Protein AF-A0A7S0ALL1-F1 (afdb_monomer_lite)

Foldseek 3Di:
DDDDDDDDDDDPDPDDDDPDDDDDDDDDDDDDDDDDDDDDDDDDDDDDDDDDDDPDPPPPDPCRVLVDDDPPPLVVLVVLLVVLVVVLVCLVVVVVVLVVQVVVLVPDDPPDPCSVVSVVVSVVVVVVSVVSNVVSVVSSVVSVVVSVVRD

Secondary structure (DSSP, 8-state):
-------------------------------------------------------S-----HHHHTTSS-HHHHHHHHHHHHHHHHHHHTHHHHHHHHHHHHHHHHTS-TTSTTHHHHHHHHHHHHHHHHHHHHHHHHHHHHHHHHHHHT-

Organism: NCBI:txid265543

InterPro domains:
  IPR036640 ABC transporter type 1, transmembrane domain superfamily [G3DSA:1.20.1560.10] (56-151)

Sequence (151 aa):
MAPAAAADAFLDEEAADAAAAAPRYSTKDTRATSYDSTSSDSSDDDDSNSKAKGDAGELASLSETFGFGERRLKVPCLAAGWFLACISGCIYPAMAFVWARIFEVLGTDPAAPDFMEGVRMQAFIFLGLGGLSFVSMTIQNTLLEIAAAEM

Structure (mmCIF, N/CA/C/O backbone):
data_AF-A0A7S0ALL1-F1
#
_entry.id   AF-A0A7S0ALL1-F1
#
loop_
_atom_site.group_PDB
_atom_site.id
_atom_site.type_symbol
_atom_site.label_atom_id
_atom_site.label_alt_id
_atom_site.label_comp_id
_atom_site.label_asym_id
_atom_site.label_entity_id
_atom_site.label_seq_id
_atom_site.pdbx_PDB_ins_code
_atom_site.Cartn_x
_atom_site.Cartn_y
_atom_site.Cartn_z
_atom_site.occupancy
_atom_site.B_iso_or_equiv
_atom_site.auth_seq_id
_atom_site.auth_comp_id
_atom_site.auth_asym_id
_atom_site.auth_atom_id
_at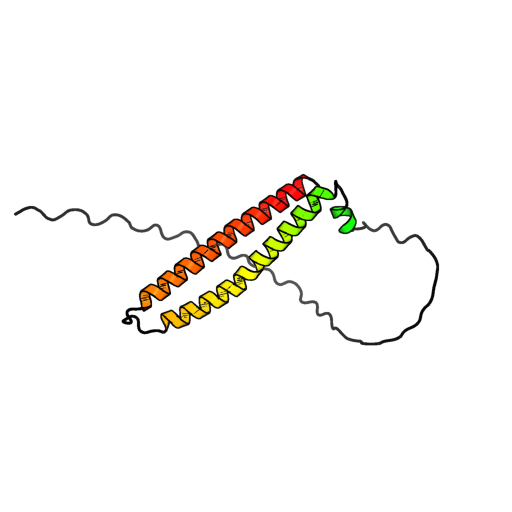om_site.pdbx_PDB_model_num
ATOM 1 N N . MET A 1 1 ? 46.668 33.811 -13.022 1.00 50.50 1 MET A N 1
ATOM 2 C CA . MET A 1 1 ? 46.932 32.374 -12.804 1.00 50.50 1 MET A CA 1
ATOM 3 C C . MET A 1 1 ? 46.670 32.100 -11.336 1.00 50.50 1 MET A C 1
ATOM 5 O O . MET A 1 1 ? 47.495 32.445 -10.503 1.00 50.50 1 MET A O 1
ATOM 9 N N . ALA A 1 2 ? 45.447 31.672 -11.035 1.00 46.19 2 ALA A N 1
ATOM 10 C CA . ALA A 1 2 ? 44.928 31.480 -9.684 1.00 46.19 2 ALA A CA 1
ATOM 11 C C . ALA A 1 2 ? 44.975 29.981 -9.312 1.00 46.19 2 ALA A C 1
ATOM 13 O O . ALA A 1 2 ? 44.942 29.150 -10.222 1.00 46.19 2 ALA A O 1
ATOM 14 N N . PRO A 1 3 ? 45.099 29.644 -8.017 1.00 56.88 3 PRO A N 1
ATOM 15 C CA . PRO A 1 3 ? 45.461 28.308 -7.548 1.00 56.88 3 PRO A CA 1
ATOM 16 C C . PRO A 1 3 ? 44.273 27.336 -7.516 1.00 56.88 3 PRO A C 1
ATOM 18 O O . PRO A 1 3 ? 43.187 27.682 -7.059 1.00 56.88 3 PRO A O 1
ATOM 21 N N . ALA A 1 4 ? 44.522 26.098 -7.945 1.00 51.09 4 ALA A N 1
ATOM 22 C CA . ALA A 1 4 ? 43.649 24.945 -7.761 1.00 51.09 4 ALA A CA 1
ATOM 23 C C . ALA A 1 4 ? 44.374 23.938 -6.861 1.00 51.09 4 ALA A C 1
ATOM 25 O O . ALA A 1 4 ? 45.381 23.380 -7.284 1.00 51.09 4 ALA A O 1
ATOM 26 N N . ALA A 1 5 ? 43.894 23.762 -5.628 1.00 52.91 5 ALA A N 1
ATOM 27 C CA . ALA A 1 5 ? 44.105 22.573 -4.793 1.00 52.91 5 ALA A CA 1
ATOM 28 C C . ALA A 1 5 ? 43.416 22.793 -3.438 1.00 52.91 5 ALA A C 1
ATOM 30 O O . ALA A 1 5 ? 44.025 23.284 -2.490 1.00 52.91 5 ALA A O 1
ATOM 31 N N . ALA A 1 6 ? 42.132 22.461 -3.355 1.00 53.25 6 ALA A N 1
ATOM 32 C CA . ALA A 1 6 ? 41.444 22.284 -2.086 1.00 53.25 6 ALA A CA 1
ATOM 33 C C . ALA A 1 6 ? 40.308 21.272 -2.262 1.00 53.25 6 ALA A C 1
ATOM 35 O O . ALA A 1 6 ? 39.575 21.348 -3.244 1.00 53.25 6 ALA A O 1
ATOM 36 N N . ALA A 1 7 ? 40.172 20.416 -1.249 1.00 49.34 7 ALA A N 1
ATOM 37 C CA . ALA A 1 7 ? 39.078 19.485 -0.982 1.00 49.34 7 ALA A CA 1
ATOM 38 C C . ALA A 1 7 ? 39.080 18.168 -1.774 1.00 49.34 7 ALA A C 1
ATOM 40 O O . ALA A 1 7 ? 38.240 17.944 -2.636 1.00 49.34 7 ALA A O 1
ATOM 41 N N . ASP A 1 8 ? 39.970 17.264 -1.367 1.00 51.69 8 ASP A N 1
ATOM 42 C CA . ASP A 1 8 ? 39.709 15.825 -1.399 1.00 51.69 8 ASP A CA 1
ATOM 43 C C . ASP A 1 8 ? 39.830 15.282 0.032 1.00 51.69 8 ASP A C 1
ATOM 45 O O . ASP A 1 8 ? 40.664 15.757 0.805 1.00 51.69 8 ASP A O 1
ATOM 49 N N . ALA A 1 9 ? 39.007 14.278 0.336 1.00 54.94 9 ALA A N 1
ATOM 50 C CA . ALA A 1 9 ? 38.926 13.503 1.579 1.00 54.94 9 ALA A CA 1
ATOM 51 C C . ALA A 1 9 ? 38.099 14.105 2.734 1.00 54.94 9 ALA A C 1
ATOM 53 O O . ALA A 1 9 ? 38.613 14.516 3.774 1.00 54.94 9 ALA A O 1
ATOM 54 N N . PHE A 1 10 ? 36.776 14.035 2.592 1.00 49.19 10 PHE A N 1
ATOM 55 C CA . PHE A 1 10 ? 35.888 13.810 3.731 1.00 49.19 10 PHE A CA 1
ATOM 56 C C . PHE A 1 10 ? 34.754 12.877 3.282 1.00 49.19 10 PHE A C 1
ATOM 58 O O . PHE A 1 10 ? 34.174 13.126 2.227 1.00 49.19 10 PHE A O 1
ATOM 65 N N . LEU A 1 11 ? 34.451 11.867 4.114 1.00 46.06 11 LEU A N 1
ATOM 66 C CA . LEU A 1 11 ? 33.408 10.823 4.015 1.00 46.06 11 LEU A CA 1
ATOM 67 C C . LEU A 1 11 ? 33.852 9.430 3.498 1.00 46.06 11 LEU A C 1
ATOM 69 O O . LEU A 1 11 ? 33.442 9.007 2.427 1.00 46.06 11 LEU A O 1
ATOM 73 N N . ASP A 1 12 ? 34.613 8.696 4.321 1.00 48.84 12 ASP A N 1
ATOM 74 C CA . ASP A 1 12 ? 34.388 7.248 4.539 1.00 48.84 12 ASP A CA 1
ATOM 75 C C . ASP A 1 12 ? 33.341 7.175 5.669 1.00 48.84 12 ASP A C 1
ATOM 77 O O . ASP A 1 12 ? 33.612 7.605 6.790 1.00 48.84 12 ASP A O 1
ATOM 81 N N . GLU A 1 13 ? 32.049 7.022 5.387 1.00 54.38 13 GLU A N 1
ATOM 82 C CA . GLU A 1 13 ? 31.316 5.777 5.099 1.00 54.38 13 GLU A CA 1
ATOM 83 C C . GLU A 1 13 ? 31.363 4.761 6.257 1.00 54.38 13 GLU A C 1
ATOM 85 O O . GLU A 1 13 ? 32.065 3.753 6.268 1.00 54.38 13 GLU A O 1
ATOM 90 N N . GLU A 1 14 ? 30.559 5.096 7.268 1.00 52.75 14 GLU A N 1
ATOM 91 C CA . GLU A 1 14 ? 30.098 4.275 8.384 1.00 52.75 14 GLU A CA 1
ATOM 92 C C . GLU A 1 14 ? 29.265 3.091 7.859 1.00 52.75 14 GLU A C 1
ATOM 94 O O . GLU A 1 14 ? 28.039 3.136 7.787 1.00 52.75 14 GLU A O 1
ATOM 99 N N . ALA A 1 15 ? 29.950 2.023 7.455 1.00 50.81 15 ALA A N 1
ATOM 100 C CA . ALA A 1 15 ? 29.345 0.762 7.049 1.00 50.81 15 ALA A CA 1
ATOM 101 C C . ALA A 1 15 ? 29.881 -0.383 7.917 1.00 50.81 15 ALA A C 1
ATOM 103 O O . ALA A 1 15 ? 30.874 -1.006 7.556 1.00 50.81 15 ALA A O 1
ATOM 104 N N . ALA A 1 16 ? 29.227 -0.661 9.053 1.00 50.22 16 ALA A N 1
ATOM 105 C CA . ALA A 1 16 ? 29.158 -2.001 9.657 1.00 50.22 16 ALA A CA 1
ATOM 106 C C . ALA A 1 16 ? 28.370 -2.004 10.982 1.00 50.22 16 ALA A C 1
ATOM 108 O O . ALA A 1 16 ? 28.973 -2.179 12.034 1.00 50.22 16 ALA A O 1
ATOM 109 N N . ASP A 1 17 ? 27.037 -1.879 10.953 1.00 48.16 17 ASP A N 1
ATOM 110 C CA . ASP A 1 17 ? 26.210 -2.497 12.008 1.00 48.16 17 ASP A CA 1
ATOM 111 C C . ASP A 1 17 ? 24.741 -2.675 11.582 1.00 48.16 17 ASP A C 1
ATOM 113 O O . ASP A 1 17 ? 23.873 -1.872 11.905 1.00 48.16 17 ASP A O 1
ATOM 117 N N . ALA A 1 18 ? 24.436 -3.715 10.796 1.00 45.03 18 ALA A N 1
ATOM 118 C CA . ALA A 1 18 ? 23.041 -4.110 10.534 1.00 45.03 18 ALA A CA 1
ATOM 119 C C . ALA A 1 18 ? 22.882 -5.575 10.086 1.00 45.03 18 ALA A C 1
ATOM 121 O O . ALA A 1 18 ? 22.002 -5.897 9.289 1.00 45.03 18 ALA A O 1
ATOM 122 N N . ALA A 1 19 ? 23.730 -6.491 10.564 1.00 48.88 19 ALA A N 1
ATOM 123 C CA . ALA A 1 19 ? 23.695 -7.890 10.129 1.00 48.88 19 ALA A CA 1
ATOM 124 C C . ALA A 1 19 ? 23.764 -8.888 11.294 1.00 48.88 19 ALA A C 1
ATOM 126 O O . ALA A 1 19 ? 24.652 -9.732 11.323 1.00 48.88 19 ALA A O 1
ATOM 127 N N . ALA A 1 20 ? 22.824 -8.835 12.245 1.00 50.09 20 ALA A N 1
ATOM 128 C CA . ALA A 1 20 ? 22.614 -9.944 13.187 1.00 50.09 20 ALA A CA 1
ATOM 129 C C . ALA A 1 20 ? 21.264 -9.881 13.929 1.00 50.09 20 ALA A C 1
ATOM 131 O O . ALA A 1 20 ? 21.224 -9.758 15.148 1.00 50.09 20 ALA A O 1
ATOM 132 N N . ALA A 1 21 ? 20.137 -10.015 13.226 1.00 47.06 21 ALA A N 1
ATOM 133 C CA . ALA A 1 21 ? 18.861 -10.315 13.888 1.00 47.06 21 ALA A CA 1
ATOM 134 C C . ALA A 1 21 ? 17.929 -11.132 12.982 1.00 47.06 21 ALA A C 1
ATOM 136 O O . ALA A 1 21 ? 16.857 -10.687 12.588 1.00 47.06 21 ALA A O 1
ATOM 137 N N . ALA A 1 22 ? 18.347 -12.351 12.632 1.00 49.03 22 ALA A N 1
ATOM 138 C CA . ALA A 1 22 ? 17.442 -13.341 12.057 1.00 49.03 22 ALA A CA 1
ATOM 139 C C . ALA A 1 22 ? 16.701 -14.075 13.194 1.00 49.03 22 ALA A C 1
ATOM 141 O O . ALA A 1 22 ? 17.360 -14.736 14.005 1.00 49.03 22 ALA A O 1
ATOM 142 N N . PRO A 1 23 ? 15.359 -14.024 13.280 1.00 48.59 23 PRO A N 1
ATOM 143 C CA . PRO A 1 23 ? 14.623 -14.886 14.192 1.00 48.59 23 PRO A CA 1
ATOM 144 C C . PRO A 1 23 ? 14.653 -16.331 13.673 1.00 48.59 23 PRO A C 1
ATOM 146 O O . PRO A 1 23 ? 14.127 -16.651 12.607 1.00 48.59 23 PRO A O 1
ATOM 149 N N . ARG A 1 24 ? 15.276 -17.226 14.447 1.00 47.50 24 ARG A N 1
ATOM 150 C CA . ARG A 1 24 ? 15.172 -18.679 14.261 1.00 47.50 24 ARG A CA 1
ATOM 151 C C . ARG A 1 24 ? 13.771 -19.126 14.680 1.00 47.50 24 ARG A C 1
ATOM 153 O O . ARG A 1 24 ? 13.523 -19.332 15.866 1.00 47.50 24 ARG A O 1
ATOM 160 N N . TYR A 1 25 ? 12.865 -19.293 13.720 1.00 44.03 25 TYR A N 1
ATOM 161 C CA . TYR A 1 25 ? 11.600 -19.976 13.976 1.00 44.03 25 TYR A CA 1
ATOM 162 C C . TYR A 1 25 ? 11.831 -21.485 14.085 1.00 44.03 25 TYR A C 1
ATOM 164 O O . TYR A 1 25 ? 12.330 -22.142 13.175 1.00 44.03 25 TYR A O 1
ATOM 172 N N . SER A 1 26 ? 11.489 -22.000 15.261 1.00 45.81 26 SER A N 1
ATOM 173 C CA . SER A 1 26 ? 11.473 -23.410 15.623 1.00 45.81 26 SER A CA 1
ATOM 174 C C . SER A 1 26 ? 10.299 -24.105 14.931 1.00 45.81 26 SER A C 1
ATOM 176 O O . SER A 1 26 ? 9.140 -23.802 15.212 1.00 45.81 26 SER A O 1
ATOM 178 N N . THR A 1 27 ? 10.589 -25.031 14.020 1.00 48.50 27 THR A N 1
ATOM 179 C CA . THR A 1 27 ? 9.617 -25.975 13.458 1.00 48.50 27 THR A CA 1
ATOM 180 C C . THR A 1 27 ? 9.227 -26.993 14.523 1.00 48.50 27 THR A C 1
ATOM 182 O O . THR A 1 27 ? 9.981 -27.931 14.790 1.00 48.50 27 THR A O 1
ATOM 185 N N . LYS A 1 28 ? 8.045 -26.817 15.117 1.00 46.19 28 LYS A N 1
ATOM 186 C CA . LYS A 1 28 ? 7.347 -27.869 15.854 1.00 46.19 28 LYS A CA 1
ATOM 187 C C . LYS A 1 28 ? 6.064 -28.255 15.122 1.00 46.19 28 LYS A C 1
ATOM 189 O O . LYS A 1 28 ? 5.179 -27.432 14.924 1.00 46.19 28 LYS A O 1
ATOM 194 N N . ASP A 1 29 ? 6.039 -29.533 14.763 1.00 44.47 29 ASP A N 1
ATOM 195 C CA . ASP A 1 29 ? 4.885 -30.425 14.702 1.00 44.47 29 ASP A CA 1
ATOM 196 C C . ASP A 1 29 ? 3.811 -30.167 13.635 1.00 44.47 29 ASP A C 1
ATOM 198 O O . ASP A 1 29 ? 2.723 -29.646 13.866 1.00 44.47 29 ASP A O 1
ATOM 202 N N . THR A 1 30 ? 4.105 -30.714 12.456 1.00 45.94 30 THR A N 1
ATOM 203 C CA . THR A 1 30 ? 3.138 -31.152 11.450 1.00 45.94 30 THR A CA 1
ATOM 204 C C . THR A 1 30 ? 2.223 -32.231 12.041 1.00 45.94 30 THR A C 1
ATOM 206 O O . THR A 1 30 ? 2.573 -33.412 12.056 1.00 45.94 30 THR A O 1
ATOM 209 N N . ARG A 1 31 ? 1.023 -31.860 12.501 1.00 42.34 31 ARG A N 1
ATOM 210 C CA . ARG A 1 31 ? -0.068 -32.821 12.722 1.00 42.34 31 ARG A CA 1
ATOM 211 C C . ARG A 1 31 ? -0.993 -32.807 11.511 1.00 42.34 31 ARG A C 1
ATOM 213 O O . ARG A 1 31 ? -1.824 -31.920 11.358 1.00 42.34 31 ARG A O 1
ATOM 220 N N . ALA A 1 32 ? -0.825 -33.813 10.659 1.00 49.72 32 ALA A N 1
ATOM 221 C CA . ALA A 1 32 ? -1.770 -34.153 9.610 1.00 49.72 32 ALA A CA 1
ATOM 222 C C . ALA A 1 32 ? -3.146 -34.456 10.226 1.00 49.72 32 ALA A C 1
ATOM 224 O O . ALA A 1 32 ? -3.278 -35.364 11.048 1.00 49.72 32 ALA A O 1
ATOM 225 N N . THR A 1 33 ? -4.171 -33.717 9.815 1.00 46.66 33 THR A N 1
ATOM 226 C CA . THR A 1 33 ? -5.561 -34.159 9.929 1.00 46.66 33 THR A CA 1
ATOM 227 C C . THR A 1 33 ? -6.060 -34.446 8.525 1.00 46.66 33 THR A C 1
ATOM 229 O O . THR A 1 33 ? -6.266 -33.540 7.721 1.00 46.66 33 THR A O 1
ATOM 232 N N . SER A 1 34 ? -6.169 -35.738 8.235 1.00 47.59 34 SER A N 1
ATOM 233 C CA . SER A 1 34 ? -6.845 -36.298 7.075 1.00 47.59 34 SER A CA 1
ATOM 234 C C . SER A 1 34 ? -8.303 -35.850 7.058 1.00 47.59 34 SER A C 1
ATOM 236 O O . SER A 1 34 ? -9.037 -36.102 8.013 1.00 47.59 34 SER A O 1
ATOM 238 N N . TYR A 1 35 ? -8.716 -35.214 5.969 1.00 45.69 35 TYR A N 1
ATOM 239 C CA . TYR A 1 35 ? -10.120 -35.036 5.635 1.00 45.69 35 TYR A CA 1
ATOM 240 C C . TYR A 1 35 ? -10.567 -36.298 4.904 1.00 45.69 35 TYR A C 1
ATOM 242 O O . TYR A 1 35 ? -10.111 -36.554 3.792 1.00 45.69 35 TYR A O 1
ATOM 250 N N . ASP A 1 36 ? -11.416 -37.092 5.543 1.00 42.81 36 ASP A N 1
ATOM 251 C CA . ASP A 1 36 ? -12.175 -38.138 4.873 1.00 42.81 36 ASP A CA 1
ATOM 252 C C . ASP A 1 36 ? -13.573 -38.235 5.489 1.00 42.81 36 ASP A C 1
ATOM 254 O O . ASP A 1 36 ? -13.759 -37.996 6.683 1.00 42.81 36 ASP A O 1
ATOM 258 N N . SER A 1 37 ? -14.510 -38.652 4.643 1.00 42.44 37 SER A N 1
ATOM 259 C CA . SER A 1 37 ? -15.909 -39.007 4.894 1.00 42.44 37 SER A CA 1
ATOM 260 C C . SER A 1 37 ? -16.949 -37.892 4.760 1.00 42.44 37 SER A C 1
ATOM 262 O O . SER A 1 37 ? -17.448 -37.295 5.710 1.00 42.44 37 SER A O 1
ATOM 264 N N . THR A 1 38 ? -17.367 -37.728 3.506 1.00 47.09 38 THR A N 1
ATOM 265 C CA . THR A 1 38 ? -18.771 -37.592 3.111 1.00 47.09 38 THR A CA 1
ATOM 266 C C . THR A 1 38 ? -19.651 -38.689 3.730 1.00 47.09 38 THR A C 1
ATOM 268 O O . THR A 1 38 ? -19.441 -39.865 3.439 1.00 47.09 38 THR A O 1
ATOM 271 N N . SER A 1 39 ? -20.711 -38.318 4.448 1.00 42.06 39 SER A N 1
ATOM 272 C CA . SER A 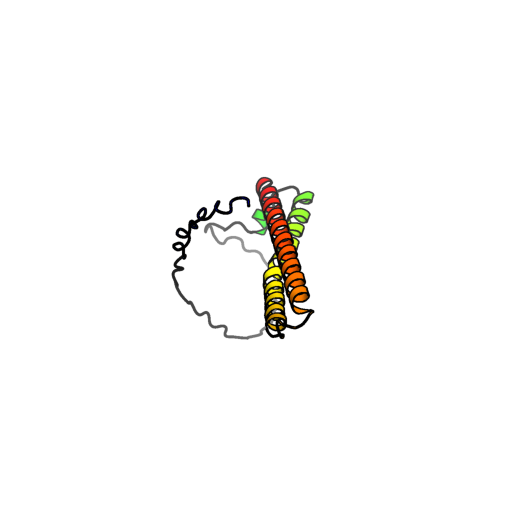1 39 ? -21.980 -39.053 4.399 1.00 42.06 39 SER A CA 1
ATOM 273 C C . SER A 1 39 ? -23.131 -38.127 4.783 1.00 42.06 39 SER A C 1
ATOM 275 O O . SER A 1 39 ? -23.247 -37.688 5.925 1.00 42.06 39 SER A O 1
ATOM 277 N N . SER A 1 40 ? -23.966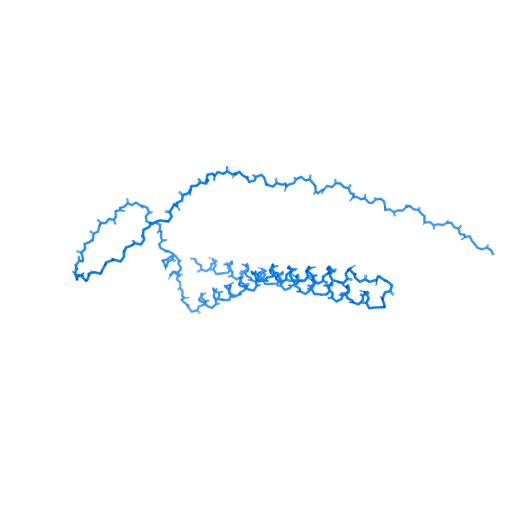 -37.832 3.794 1.00 44.44 40 SER A N 1
ATOM 278 C CA . SER A 1 40 ? -25.344 -37.393 3.964 1.00 44.44 40 SER A CA 1
ATOM 279 C C . SER A 1 40 ? -26.130 -38.431 4.764 1.00 44.44 40 SER A C 1
ATOM 281 O O . SER A 1 40 ? -26.185 -39.580 4.329 1.00 44.44 40 SER A O 1
ATOM 283 N N . ASP A 1 41 ? -26.794 -38.026 5.842 1.00 41.22 41 ASP A N 1
ATOM 284 C CA . ASP A 1 41 ? -28.134 -38.538 6.111 1.00 41.22 41 ASP A CA 1
ATOM 285 C C . ASP A 1 41 ? -28.941 -37.536 6.938 1.00 41.22 41 ASP A C 1
ATOM 287 O O . ASP A 1 41 ? -28.449 -36.898 7.869 1.00 41.22 41 ASP A O 1
ATOM 291 N N . SER A 1 42 ? -30.174 -37.362 6.501 1.00 47.22 42 SER A N 1
ATOM 292 C CA . SER A 1 42 ? -31.197 -36.465 7.012 1.00 47.22 42 SER A CA 1
ATOM 293 C C . SER A 1 42 ? -32.068 -37.205 8.014 1.00 47.22 42 SER A C 1
ATOM 295 O O . SER A 1 42 ? -32.548 -38.284 7.683 1.00 47.22 42 SER A O 1
ATOM 297 N N . SER A 1 43 ? -32.364 -36.606 9.166 1.00 39.19 43 SER A N 1
ATOM 298 C CA . SER A 1 43 ? -33.622 -36.818 9.898 1.00 39.19 43 SER A CA 1
ATOM 299 C C . SER A 1 43 ? -33.817 -35.698 10.916 1.00 39.19 43 SER A C 1
ATOM 301 O O . SER A 1 43 ? -32.924 -35.419 11.716 1.00 39.19 43 SER A O 1
ATOM 303 N N . ASP A 1 44 ? -34.981 -35.057 10.822 1.00 49.78 44 ASP A N 1
ATOM 304 C CA . ASP A 1 44 ? -35.602 -34.235 11.856 1.00 49.78 44 ASP A CA 1
ATOM 305 C C . ASP A 1 44 ? -35.686 -35.004 13.182 1.00 49.78 44 ASP A C 1
ATOM 307 O O . ASP A 1 44 ? -35.992 -36.193 13.168 1.00 49.78 44 ASP A O 1
ATOM 311 N N . ASP A 1 45 ? -35.476 -34.325 14.311 1.00 42.22 45 ASP A N 1
ATOM 312 C CA . ASP A 1 45 ? -36.353 -34.495 15.471 1.00 42.22 45 ASP A CA 1
ATOM 313 C C . ASP A 1 45 ? -36.180 -33.361 16.488 1.00 42.22 45 ASP A C 1
ATOM 315 O O . ASP A 1 45 ? -35.099 -32.808 16.709 1.00 42.22 45 ASP A O 1
ATOM 319 N N . ASP A 1 46 ? -37.332 -33.013 17.038 1.00 44.81 46 ASP A N 1
ATOM 320 C CA . ASP A 1 46 ? -37.659 -31.877 17.879 1.00 44.81 46 ASP A CA 1
ATOM 321 C C . ASP A 1 46 ? -37.240 -32.093 19.350 1.00 44.81 46 ASP A C 1
ATOM 323 O O . ASP A 1 46 ? -37.136 -33.213 19.849 1.00 44.81 46 ASP A O 1
ATOM 327 N N . ASP A 1 47 ? -37.153 -30.968 20.054 1.00 44.97 47 ASP A N 1
ATOM 328 C CA . ASP A 1 47 ? -37.447 -30.807 21.479 1.00 44.97 47 ASP A CA 1
ATOM 329 C C . ASP A 1 47 ? -36.415 -31.078 22.613 1.00 44.97 47 ASP A C 1
ATOM 331 O O . ASP A 1 47 ? -35.803 -32.130 22.793 1.00 44.97 47 ASP A O 1
ATOM 335 N N . SER A 1 48 ? -36.429 -30.101 23.529 1.00 46.91 48 SER A N 1
ATOM 336 C CA . SER A 1 48 ? -36.107 -30.147 24.966 1.00 46.91 48 SER A CA 1
ATOM 337 C C . SER A 1 48 ? -34.646 -30.146 25.484 1.00 46.91 48 SER A C 1
ATOM 339 O O . SER A 1 48 ? -33.965 -31.146 25.665 1.00 46.91 48 SER A O 1
ATOM 341 N N . ASN A 1 49 ? -34.232 -28.942 25.897 1.00 52.25 49 ASN A N 1
ATOM 342 C CA . ASN A 1 49 ? -33.727 -28.597 27.236 1.00 52.25 49 ASN A CA 1
ATOM 343 C C . ASN A 1 49 ? -33.014 -29.693 28.068 1.00 52.25 49 ASN A C 1
ATOM 345 O O . ASN A 1 49 ? -33.650 -30.439 28.811 1.00 52.25 49 ASN A O 1
ATOM 349 N N . SER A 1 50 ? -31.681 -29.619 28.145 1.00 47.81 50 SER A N 1
ATOM 350 C CA . SER A 1 50 ? -30.945 -30.071 29.332 1.00 47.81 50 SER A CA 1
ATOM 351 C C . SER A 1 50 ? -29.712 -29.206 29.602 1.00 47.81 50 SER A C 1
ATOM 353 O O . SER A 1 50 ? -28.724 -29.234 28.869 1.00 47.81 50 SER A O 1
ATOM 355 N N . LYS A 1 51 ? -29.802 -28.450 30.701 1.00 52.69 51 LYS A N 1
ATOM 356 C CA . LYS A 1 51 ? -28.708 -27.817 31.447 1.00 52.69 51 LYS A CA 1
ATOM 357 C C . LYS A 1 51 ? -27.541 -28.778 31.728 1.00 52.69 51 LYS A C 1
ATOM 359 O O . LYS A 1 51 ? -27.757 -29.950 32.014 1.00 52.69 51 LYS A O 1
ATOM 364 N N . ALA A 1 52 ? -26.364 -28.162 31.862 1.00 54.78 52 ALA A N 1
ATOM 365 C CA . ALA A 1 52 ? -25.184 -28.605 32.617 1.00 54.78 52 ALA A CA 1
ATOM 366 C C . ALA A 1 52 ? -24.210 -29.594 31.937 1.00 54.78 52 ALA A C 1
ATOM 368 O O . ALA A 1 52 ? -24.158 -30.783 32.234 1.00 54.78 52 ALA A O 1
ATOM 369 N N . LYS A 1 53 ? -23.308 -29.020 31.138 1.00 47.22 53 LYS A N 1
ATOM 370 C CA . LYS A 1 53 ? -21.861 -29.309 31.125 1.00 47.22 53 LYS A CA 1
ATOM 371 C C . LYS A 1 53 ? -21.202 -27.933 31.228 1.00 47.22 53 LYS A C 1
ATOM 373 O O . LYS A 1 53 ? -21.618 -27.050 30.501 1.00 47.22 53 LYS A O 1
ATOM 378 N N . GLY A 1 54 ? -20.249 -27.617 32.078 1.00 41.09 54 GLY A N 1
ATOM 379 C CA . GLY A 1 54 ? -19.358 -28.373 32.936 1.00 41.09 54 GLY A CA 1
ATOM 380 C C . GLY A 1 54 ? -18.219 -27.385 33.170 1.00 41.09 54 GLY A C 1
ATOM 381 O O . GLY A 1 54 ? -17.659 -26.879 32.204 1.00 41.09 54 GLY A O 1
ATOM 382 N N . ASP A 1 55 ? -17.979 -27.039 34.428 1.00 53.31 55 ASP A N 1
ATOM 383 C CA . ASP A 1 55 ? -17.002 -26.049 34.875 1.00 53.31 55 ASP A CA 1
ATOM 384 C C . ASP A 1 55 ? -15.587 -26.449 34.421 1.00 53.31 55 ASP A C 1
ATOM 386 O O . ASP A 1 55 ? -14.913 -27.281 35.029 1.00 53.31 55 ASP A O 1
ATOM 390 N N . ALA A 1 56 ? -15.188 -25.931 33.265 1.00 49.16 56 ALA A N 1
ATOM 391 C CA . ALA A 1 56 ? -13.872 -26.089 32.674 1.00 49.16 56 ALA A CA 1
ATOM 392 C C . ALA A 1 56 ? -13.528 -24.772 31.982 1.00 49.16 56 ALA A C 1
ATOM 394 O O . ALA A 1 56 ? -13.569 -24.700 30.760 1.00 49.16 56 ALA A O 1
ATOM 395 N N . GLY A 1 57 ? -13.262 -23.731 32.783 1.00 52.75 57 GLY A N 1
ATOM 396 C CA . GLY A 1 57 ? -12.696 -22.454 32.335 1.00 52.75 57 GLY A CA 1
ATOM 397 C C . GLY A 1 57 ? -13.258 -21.995 30.995 1.00 52.75 57 GLY A C 1
ATOM 398 O O . GLY A 1 57 ? -12.525 -21.978 30.008 1.00 52.75 57 GLY A O 1
ATOM 399 N N . GLU A 1 58 ? -14.565 -21.732 30.953 1.00 61.06 58 GLU A N 1
ATOM 400 C CA . GLU A 1 58 ? -15.270 -21.335 29.738 1.00 61.06 58 GLU A CA 1
ATOM 401 C C . GLU A 1 58 ? -14.589 -20.080 29.187 1.00 61.06 58 GLU A C 1
ATOM 403 O O . GLU A 1 58 ? -14.679 -18.991 29.755 1.00 61.06 58 GLU A O 1
ATOM 408 N N . LEU A 1 59 ? -13.794 -20.268 28.130 1.00 65.56 59 LEU A N 1
ATOM 409 C CA . LEU A 1 59 ? -13.183 -19.176 27.392 1.00 65.56 59 LEU A CA 1
ATOM 410 C C . LEU A 1 59 ? -14.335 -18.274 26.964 1.00 65.56 59 LEU A C 1
ATOM 412 O O . LEU A 1 59 ? -15.209 -18.724 26.224 1.00 65.56 59 LEU A O 1
ATOM 416 N N . ALA A 1 60 ? -14.351 -17.043 27.478 1.00 67.88 60 ALA A N 1
ATOM 417 C CA . ALA A 1 60 ? -15.410 -16.087 27.199 1.00 67.88 60 ALA A CA 1
ATOM 418 C C . ALA A 1 60 ? -15.683 -16.056 25.692 1.00 67.88 60 ALA A C 1
ATOM 420 O O . ALA A 1 60 ? -14.753 -15.913 24.888 1.00 67.88 60 ALA A O 1
ATOM 421 N N . SER A 1 61 ? -16.951 -16.221 25.310 1.00 76.50 61 SER A N 1
ATOM 422 C CA . SER A 1 61 ? -17.328 -16.173 23.902 1.00 76.50 61 SER A CA 1
ATOM 423 C C . SER A 1 61 ? -16.905 -14.821 23.333 1.00 76.50 61 SER A C 1
ATOM 425 O O . SER A 1 61 ? -17.138 -13.786 23.958 1.00 76.50 61 SER A O 1
ATOM 427 N N . LEU A 1 62 ? -16.319 -14.801 22.131 1.00 66.94 62 LEU A N 1
ATOM 428 C CA . LEU A 1 62 ? -15.922 -13.554 21.463 1.00 66.94 62 LEU A CA 1
ATOM 429 C C . LEU A 1 62 ? -17.107 -12.579 21.358 1.00 66.94 62 LEU A C 1
ATOM 431 O O . LEU A 1 62 ? -16.938 -11.368 21.461 1.00 66.94 62 LEU A O 1
ATOM 435 N N . SER A 1 63 ? -18.333 -13.093 21.229 1.00 67.44 63 SER A N 1
ATOM 436 C CA . SER A 1 63 ? -19.545 -12.265 21.238 1.00 67.44 63 SER A CA 1
ATOM 437 C C . SER A 1 63 ? -19.790 -11.551 22.571 1.00 67.44 63 SER A C 1
ATOM 439 O O . SER A 1 63 ? -20.400 -10.487 22.593 1.00 67.44 63 SER A O 1
ATOM 441 N N . GLU A 1 64 ? -19.342 -12.144 23.673 1.00 70.31 64 GLU A N 1
ATOM 442 C CA . GLU A 1 64 ? -19.472 -11.620 25.031 1.00 70.31 64 GLU A CA 1
ATOM 443 C C . GLU A 1 64 ? -18.357 -10.607 25.330 1.00 70.31 64 GLU A C 1
ATOM 445 O O . GLU A 1 64 ? -18.631 -9.548 25.893 1.00 70.31 64 GLU A O 1
ATOM 450 N N . THR A 1 65 ? -17.137 -10.845 24.827 1.00 70.25 65 THR A N 1
ATOM 451 C CA . THR A 1 65 ? -16.018 -9.886 24.912 1.00 70.25 65 THR A CA 1
ATOM 452 C C . THR A 1 65 ? -16.265 -8.628 24.072 1.00 70.25 65 THR A C 1
ATOM 454 O O . THR A 1 65 ? -15.979 -7.523 24.520 1.00 70.25 65 THR A O 1
ATOM 457 N N . PHE A 1 66 ? -16.864 -8.762 22.883 1.00 68.38 66 PHE A N 1
ATOM 458 C CA . PHE A 1 66 ? -17.245 -7.619 22.037 1.00 68.38 66 PHE A CA 1
ATOM 459 C C . PHE A 1 66 ? -18.632 -7.031 22.375 1.00 68.38 66 PHE A C 1
ATOM 461 O O . PHE A 1 66 ? -19.056 -6.049 21.762 1.00 68.38 66 PHE A O 1
ATOM 468 N N . GLY A 1 67 ? -19.354 -7.614 23.339 1.00 65.75 67 GLY A N 1
ATOM 469 C CA . GLY A 1 67 ? -20.703 -7.199 23.737 1.00 65.75 67 GLY A CA 1
ATOM 470 C C . GLY A 1 67 ? -20.756 -6.084 24.789 1.00 65.75 67 GLY A C 1
ATOM 471 O O . GLY A 1 67 ? -21.821 -5.495 24.984 1.00 65.75 67 GLY A O 1
ATOM 472 N N . PHE A 1 68 ? -19.637 -5.773 25.450 1.00 57.00 68 PHE A N 1
ATOM 473 C CA . PHE A 1 68 ? -19.573 -4.781 26.528 1.00 57.00 68 PHE A CA 1
ATOM 474 C C . PHE A 1 68 ? -19.393 -3.351 25.982 1.00 57.00 68 PHE A C 1
ATOM 476 O O . PHE A 1 68 ? -18.341 -2.991 25.456 1.00 57.00 68 PHE A O 1
ATOM 483 N N . GLY A 1 69 ? -20.425 -2.506 26.106 1.00 58.09 69 GLY A N 1
ATOM 484 C CA . GLY A 1 69 ? -20.361 -1.053 25.870 1.00 58.09 69 GLY A CA 1
ATOM 485 C C . GLY A 1 69 ? -21.394 -0.499 24.879 1.00 58.09 69 GLY A C 1
ATOM 486 O O . GLY A 1 69 ? -22.072 -1.237 24.164 1.00 58.09 69 GLY A O 1
ATOM 487 N N . GLU A 1 70 ? -21.538 0.829 24.845 1.00 59.38 70 GLU A N 1
ATOM 488 C CA . GLU A 1 70 ? -22.521 1.519 24.000 1.00 59.38 70 GLU A CA 1
ATOM 489 C C . GLU A 1 70 ? -22.302 1.210 22.505 1.00 59.38 70 GLU A C 1
ATOM 491 O O . GLU A 1 70 ? -21.366 1.681 21.860 1.00 59.38 70 GLU A O 1
ATOM 496 N N . ARG A 1 71 ? -23.214 0.417 21.925 1.00 62.16 71 ARG A N 1
ATOM 497 C CA . ARG A 1 71 ? -23.146 -0.121 20.550 1.00 62.16 71 ARG A CA 1
ATOM 498 C C . ARG A 1 71 ? -22.930 0.909 19.436 1.00 62.16 71 ARG A C 1
ATOM 500 O O . ARG A 1 71 ? -22.567 0.521 18.329 1.00 62.16 71 ARG A O 1
ATOM 507 N N . ARG A 1 72 ? -23.225 2.192 19.667 1.00 66.38 72 ARG A N 1
ATOM 508 C CA . ARG A 1 72 ? -23.356 3.181 18.585 1.00 66.38 72 ARG A CA 1
ATOM 509 C C . ARG A 1 72 ? -22.019 3.687 18.038 1.00 66.38 72 ARG A C 1
ATOM 511 O O . ARG A 1 72 ? -21.962 3.976 16.848 1.00 66.38 72 ARG A O 1
ATOM 518 N N . LEU A 1 73 ? -20.966 3.751 18.855 1.00 67.50 73 LEU A N 1
ATOM 519 C CA . LEU A 1 73 ? -19.643 4.234 18.422 1.00 67.50 73 LEU A CA 1
ATOM 520 C C . LEU A 1 73 ? -18.665 3.094 18.085 1.00 67.50 73 LEU A C 1
ATOM 522 O O . LEU A 1 73 ? -17.820 3.250 17.206 1.00 67.50 73 LEU A O 1
ATOM 526 N N . LYS A 1 74 ? -18.841 1.909 18.685 1.00 70.19 74 LYS A N 1
ATOM 527 C CA . LYS A 1 74 ? -17.936 0.758 18.497 1.00 70.19 74 LYS A CA 1
ATOM 528 C C . LYS A 1 74 ? -18.025 0.129 17.103 1.00 70.19 74 LYS A C 1
ATOM 530 O O . LYS A 1 74 ? -17.007 -0.165 16.482 1.00 70.19 74 LYS A O 1
ATOM 535 N N . VAL A 1 75 ? -19.242 -0.046 16.584 1.00 78.50 75 VAL A N 1
ATOM 536 C CA . VAL A 1 75 ? -19.490 -0.693 15.281 1.00 78.50 75 VAL A CA 1
ATOM 537 C C . VAL A 1 75 ? -18.849 0.052 14.098 1.00 78.50 75 VAL A C 1
ATOM 539 O O . VAL A 1 75 ? -18.177 -0.610 13.306 1.00 78.50 75 VAL A O 1
ATOM 542 N N . PRO A 1 76 ? -18.989 1.387 13.942 1.00 80.62 76 PRO A N 1
ATOM 543 C CA . PRO A 1 76 ? -18.354 2.083 12.823 1.00 80.62 76 PRO A CA 1
ATOM 544 C C . PRO A 1 76 ? -16.823 2.089 12.924 1.00 80.62 76 PRO A C 1
ATOM 546 O O . PRO A 1 76 ? -16.159 1.978 11.897 1.00 80.62 76 PRO A O 1
ATOM 549 N N . CYS A 1 77 ? -16.259 2.157 14.136 1.00 79.38 77 CYS A N 1
ATOM 550 C CA . CYS A 1 77 ? -14.810 2.126 14.344 1.00 79.38 77 CYS A CA 1
ATOM 551 C C . CYS A 1 77 ? -14.215 0.759 13.956 1.00 79.38 77 CYS A C 1
ATOM 553 O O . CYS A 1 77 ? -13.233 0.684 13.217 1.00 79.38 77 CYS A O 1
ATOM 555 N N . LEU A 1 78 ? -14.881 -0.331 14.360 1.00 80.75 78 LEU A N 1
ATOM 556 C CA . LEU A 1 78 ? -14.496 -1.697 13.995 1.00 80.75 78 LEU A CA 1
ATOM 557 C C . LEU A 1 78 ? -14.619 -1.943 12.481 1.00 80.75 78 LEU A C 1
ATOM 559 O O . LEU A 1 78 ? -13.718 -2.515 11.868 1.00 80.75 78 LEU A O 1
ATOM 563 N N . ALA A 1 79 ? -15.711 -1.478 11.864 1.00 85.25 79 ALA A N 1
ATOM 564 C CA . ALA A 1 79 ? -15.921 -1.600 10.422 1.00 85.25 79 ALA A CA 1
ATOM 565 C C . ALA A 1 79 ? -14.871 -0.812 9.619 1.00 85.25 79 ALA A C 1
ATOM 567 O O . ALA A 1 79 ? -14.351 -1.322 8.626 1.00 85.25 79 ALA A O 1
ATOM 568 N N . ALA A 1 80 ? -14.515 0.396 10.071 1.00 84.75 80 ALA A N 1
ATOM 569 C CA . ALA A 1 80 ? -13.447 1.189 9.469 1.00 84.75 80 ALA A CA 1
ATOM 570 C C . ALA A 1 80 ? -12.086 0.486 9.591 1.00 84.75 80 ALA A C 1
ATOM 572 O O . ALA A 1 80 ? -11.362 0.387 8.601 1.00 84.75 80 ALA A O 1
ATOM 573 N N . GLY A 1 81 ? -11.765 -0.068 10.765 1.00 82.25 81 GLY A N 1
ATOM 574 C CA . GLY A 1 81 ? -10.542 -0.847 10.974 1.00 82.25 81 GLY A CA 1
ATOM 575 C C . GLY A 1 81 ? -10.455 -2.068 10.055 1.00 82.25 81 GLY A C 1
ATOM 576 O O . GLY A 1 81 ? -9.407 -2.317 9.461 1.00 82.25 81 GLY A O 1
ATOM 577 N N . TRP A 1 82 ? -11.563 -2.789 9.868 1.00 87.06 82 TRP A N 1
ATOM 578 C CA . TRP A 1 82 ? -11.619 -3.938 8.961 1.00 87.06 82 TRP A CA 1
ATOM 579 C C . TRP A 1 82 ? -11.445 -3.533 7.492 1.00 87.06 82 TRP A C 1
ATOM 581 O O . TRP A 1 82 ? -10.692 -4.167 6.757 1.00 87.06 82 TRP A O 1
ATOM 591 N N . PHE A 1 83 ? -12.069 -2.430 7.074 1.00 88.75 83 PHE A N 1
ATOM 592 C CA . PHE A 1 83 ? -11.898 -1.896 5.724 1.00 88.75 83 PHE A CA 1
ATOM 593 C C . PHE A 1 83 ? -10.447 -1.473 5.447 1.00 88.75 83 PHE A C 1
ATOM 595 O O . PHE A 1 83 ? -9.892 -1.817 4.401 1.00 88.75 83 PHE A O 1
ATOM 602 N N . LEU A 1 84 ? -9.798 -0.797 6.401 1.00 85.50 84 LEU A N 1
ATOM 603 C CA . LEU A 1 84 ? -8.375 -0.454 6.309 1.00 85.50 84 LEU A CA 1
ATOM 604 C C . LEU A 1 84 ? -7.483 -1.701 6.276 1.00 85.50 84 LEU A C 1
ATOM 606 O O . LEU A 1 84 ? -6.509 -1.722 5.527 1.00 85.50 84 LEU A O 1
ATOM 610 N N . ALA A 1 85 ? -7.835 -2.752 7.023 1.00 85.62 85 ALA A N 1
ATOM 611 C CA . ALA A 1 85 ? -7.125 -4.029 6.990 1.00 85.62 85 ALA A CA 1
ATOM 612 C C . ALA A 1 85 ? -7.219 -4.713 5.614 1.00 85.62 85 ALA A C 1
ATOM 614 O O . ALA A 1 85 ? -6.243 -5.289 5.134 1.00 85.62 85 ALA A O 1
ATOM 615 N N . CYS A 1 86 ? -8.373 -4.633 4.946 1.00 89.94 86 CYS A N 1
ATOM 616 C CA . CYS A 1 86 ? -8.513 -5.128 3.577 1.00 89.94 86 CYS A CA 1
ATOM 617 C C . CYS A 1 86 ? -7.631 -4.338 2.603 1.00 89.94 86 CYS A C 1
ATOM 619 O O . CYS A 1 86 ? -6.940 -4.939 1.781 1.00 89.94 86 CYS A O 1
ATOM 621 N N . ILE A 1 87 ? -7.613 -3.005 2.720 1.00 88.75 87 ILE A N 1
ATOM 622 C CA . ILE A 1 87 ? -6.764 -2.150 1.880 1.00 88.75 87 ILE A CA 1
ATOM 623 C C . ILE A 1 87 ? -5.287 -2.486 2.096 1.00 88.75 87 ILE A C 1
ATOM 625 O O . ILE A 1 87 ? -4.571 -2.699 1.117 1.00 88.75 87 ILE A O 1
ATOM 629 N N . SER A 1 88 ? -4.837 -2.585 3.349 1.00 87.81 88 SER A N 1
ATOM 630 C CA . SER A 1 88 ? -3.443 -2.908 3.669 1.00 87.81 88 SER A CA 1
ATOM 631 C C . SER A 1 88 ? -3.057 -4.322 3.222 1.00 87.81 88 SER A C 1
ATOM 633 O O . SER A 1 88 ? -1.962 -4.521 2.692 1.00 87.81 88 SER A O 1
ATOM 635 N N . GLY A 1 89 ? -3.977 -5.287 3.310 1.00 90.38 89 GLY A N 1
ATOM 636 C CA . GLY A 1 89 ? -3.790 -6.645 2.793 1.00 90.38 89 GLY A CA 1
ATOM 637 C C . GLY A 1 89 ? -3.571 -6.711 1.275 1.00 90.38 89 GLY A C 1
ATOM 638 O O . GLY A 1 89 ? -2.812 -7.555 0.796 1.00 90.38 89 GLY A O 1
ATOM 639 N N . CYS A 1 90 ? -4.167 -5.795 0.506 1.00 93.38 90 CYS A N 1
ATOM 640 C CA . CYS A 1 90 ? -4.004 -5.732 -0.952 1.00 93.38 90 CYS A CA 1
ATOM 641 C C . CYS A 1 90 ? -2.679 -5.101 -1.414 1.00 93.38 90 CYS A C 1
ATOM 643 O O . CYS A 1 90 ? -2.334 -5.210 -2.595 1.00 93.38 90 CYS A O 1
ATOM 645 N N . ILE A 1 91 ? -1.911 -4.479 -0.515 1.00 91.50 91 ILE A N 1
ATOM 646 C CA . ILE A 1 91 ? -0.661 -3.791 -0.870 1.00 91.50 91 ILE A CA 1
ATOM 647 C C . ILE A 1 91 ? 0.393 -4.783 -1.366 1.00 91.50 91 ILE A C 1
ATOM 649 O O . ILE A 1 91 ? 1.058 -4.511 -2.360 1.00 91.50 91 ILE A O 1
ATOM 653 N N . TYR A 1 92 ? 0.519 -5.959 -0.744 1.00 90.88 92 TYR A N 1
ATOM 654 C CA . TYR A 1 92 ? 1.499 -6.968 -1.167 1.00 90.88 92 TYR A CA 1
ATOM 655 C C . TYR A 1 92 ? 1.255 -7.495 -2.596 1.00 90.88 92 TYR A C 1
ATOM 657 O O . TYR A 1 92 ? 2.192 -7.470 -3.398 1.00 90.88 92 TYR A O 1
ATOM 665 N N . PRO A 1 93 ? 0.029 -7.910 -2.974 1.00 95.00 93 PRO A N 1
ATOM 666 C CA . PRO A 1 93 ? -0.294 -8.233 -4.364 1.00 95.00 93 PRO A CA 1
ATOM 667 C C . PRO A 1 93 ? -0.024 -7.081 -5.341 1.00 95.00 93 PRO A C 1
ATOM 669 O O . PRO A 1 93 ? 0.534 -7.304 -6.416 1.00 95.00 93 PRO A O 1
ATOM 672 N N . ALA A 1 94 ? -0.371 -5.844 -4.966 1.00 93.38 94 ALA A N 1
ATOM 673 C CA . ALA A 1 94 ? -0.104 -4.672 -5.800 1.00 93.38 94 ALA A CA 1
ATOM 674 C C . ALA A 1 94 ? 1.405 -4.460 -6.010 1.00 93.38 94 ALA A C 1
ATOM 676 O O . ALA A 1 94 ? 1.851 -4.241 -7.136 1.00 93.38 94 ALA A O 1
ATOM 677 N N . MET A 1 95 ? 2.203 -4.611 -4.952 1.00 91.69 95 MET A N 1
ATOM 678 C CA . MET A 1 95 ? 3.663 -4.524 -5.010 1.00 91.69 95 MET A CA 1
ATOM 679 C C . MET A 1 95 ? 4.265 -5.593 -5.923 1.00 91.69 95 MET A C 1
ATOM 681 O O . MET A 1 95 ? 5.186 -5.294 -6.678 1.00 91.69 95 MET A O 1
ATOM 685 N N . ALA A 1 96 ? 3.733 -6.818 -5.919 1.00 95.25 96 ALA A N 1
ATOM 686 C CA . ALA A 1 96 ? 4.179 -7.866 -6.838 1.00 95.25 96 ALA A CA 1
ATOM 687 C C . ALA A 1 96 ? 3.934 -7.487 -8.312 1.00 95.25 96 ALA A C 1
ATOM 689 O O . ALA A 1 96 ? 4.805 -7.689 -9.159 1.00 95.25 96 ALA A O 1
ATOM 690 N N . PHE A 1 97 ? 2.783 -6.882 -8.617 1.00 94.94 97 PHE A N 1
ATOM 691 C CA . PHE A 1 97 ? 2.475 -6.409 -9.970 1.00 94.94 97 PHE A CA 1
ATOM 692 C C . PHE A 1 97 ? 3.403 -5.270 -10.412 1.00 94.94 97 PHE A C 1
ATOM 694 O O . PHE A 1 97 ? 3.908 -5.255 -11.534 1.00 94.94 97 PHE A O 1
ATOM 701 N N . VAL A 1 98 ? 3.669 -4.334 -9.504 1.00 92.75 98 VAL A N 1
ATOM 702 C CA . VAL A 1 98 ? 4.619 -3.235 -9.700 1.00 92.75 98 VAL A CA 1
ATOM 703 C C . VAL A 1 98 ? 6.024 -3.800 -9.967 1.00 92.75 98 VAL A C 1
ATOM 705 O O . VAL A 1 98 ? 6.664 -3.421 -10.946 1.00 92.75 98 VAL A O 1
ATOM 708 N N . TRP A 1 99 ? 6.487 -4.786 -9.200 1.00 93.00 99 TRP A N 1
ATOM 709 C CA . TRP A 1 99 ? 7.770 -5.446 -9.468 1.00 93.00 99 TRP A CA 1
ATOM 710 C C . TRP A 1 99 ? 7.849 -6.096 -10.852 1.00 93.00 99 TRP A C 1
ATOM 712 O O . TRP A 1 99 ? 8.862 -5.939 -11.531 1.00 93.00 99 TRP A O 1
ATOM 722 N N . ALA A 1 100 ? 6.784 -6.754 -11.315 1.00 95.12 100 ALA A N 1
ATOM 723 C CA . ALA A 1 100 ? 6.750 -7.317 -12.666 1.00 95.12 100 ALA 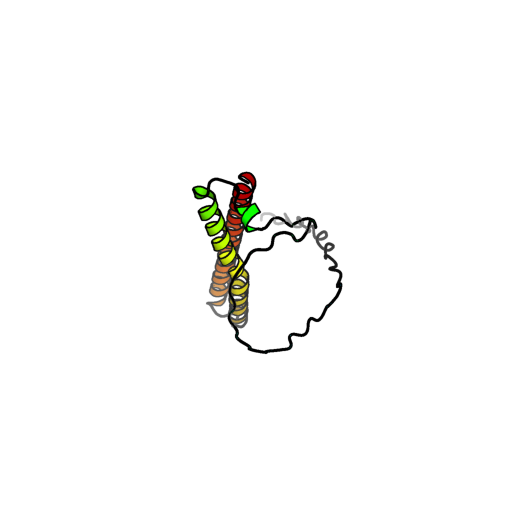A CA 1
ATOM 724 C C . ALA A 1 100 ? 6.960 -6.238 -13.748 1.00 95.12 100 ALA A C 1
ATOM 726 O O . ALA A 1 100 ? 7.732 -6.444 -14.684 1.00 95.12 100 ALA A O 1
ATOM 727 N N . ARG A 1 101 ? 6.357 -5.053 -13.576 1.00 91.75 101 ARG A N 1
ATOM 728 C CA . ARG A 1 101 ? 6.534 -3.914 -14.495 1.00 91.75 101 ARG A CA 1
ATOM 729 C C . ARG A 1 101 ? 7.942 -3.327 -14.479 1.00 91.75 101 ARG A C 1
ATOM 731 O O . ARG A 1 101 ? 8.410 -2.879 -15.521 1.00 91.75 101 ARG A O 1
ATOM 738 N N . ILE A 1 102 ? 8.644 -3.361 -13.343 1.00 92.31 102 ILE A N 1
ATOM 739 C CA . ILE A 1 102 ? 10.058 -2.947 -13.297 1.00 92.31 102 ILE A CA 1
ATOM 740 C C . ILE A 1 102 ? 10.894 -3.807 -14.233 1.00 92.31 102 ILE A C 1
ATOM 742 O O . ILE A 1 102 ? 11.704 -3.267 -14.978 1.00 92.31 102 ILE A O 1
ATOM 746 N N . PHE A 1 103 ? 10.705 -5.127 -14.210 1.00 93.00 103 PHE A N 1
ATOM 747 C CA . PHE A 1 103 ? 11.492 -6.019 -15.058 1.00 93.00 103 PHE A CA 1
ATOM 748 C C . PHE A 1 103 ? 11.237 -5.786 -16.549 1.00 93.00 103 PHE A C 1
ATOM 750 O O . PHE A 1 103 ? 12.176 -5.881 -17.334 1.00 93.00 103 PHE A O 1
ATOM 757 N N . GLU A 1 104 ? 10.014 -5.416 -16.935 1.00 92.81 104 GLU A N 1
ATOM 758 C CA . GLU A 1 104 ? 9.713 -5.007 -18.312 1.00 92.81 104 GLU A CA 1
ATOM 759 C C . GLU A 1 104 ? 10.491 -3.743 -18.704 1.00 92.81 104 GLU A C 1
ATOM 761 O O . GLU A 1 104 ? 11.141 -3.731 -19.746 1.00 92.81 104 GLU A O 1
ATOM 766 N N . VAL A 1 105 ? 10.487 -2.707 -17.854 1.00 90.81 105 VAL A N 1
ATOM 767 C CA . VAL A 1 105 ? 11.208 -1.446 -18.116 1.00 90.81 105 VAL A CA 1
ATOM 768 C C . VAL A 1 105 ? 12.722 -1.664 -18.130 1.00 90.81 105 VAL A C 1
ATOM 770 O O . VAL A 1 105 ? 13.401 -1.194 -19.037 1.00 90.81 105 VAL A O 1
ATOM 773 N N . LEU A 1 106 ? 13.264 -2.418 -17.173 1.00 89.94 106 LEU A N 1
ATOM 774 C CA . LEU A 1 106 ? 14.696 -2.732 -17.112 1.00 89.94 106 LEU A CA 1
ATOM 775 C C . LEU A 1 106 ? 15.162 -3.648 -18.250 1.00 89.94 106 LEU A C 1
ATOM 777 O O . LEU A 1 106 ? 16.348 -3.666 -18.562 1.00 89.94 106 LEU A O 1
ATOM 781 N N . GLY A 1 107 ? 14.247 -4.401 -18.861 1.00 92.00 107 GLY A N 1
ATOM 782 C CA . GLY A 1 107 ? 14.525 -5.211 -20.044 1.00 92.00 107 GLY A CA 1
ATOM 783 C C . GLY A 1 107 ? 14.598 -4.412 -21.348 1.00 92.00 107 GLY A C 1
ATOM 784 O O . GLY A 1 107 ? 14.989 -4.974 -22.370 1.00 92.00 107 GLY A O 1
ATOM 785 N N . THR A 1 108 ? 14.220 -3.128 -21.340 1.00 91.69 108 THR A N 1
ATOM 786 C CA . THR A 1 108 ? 14.343 -2.251 -22.515 1.00 91.69 108 THR A CA 1
ATOM 787 C C . THR A 1 108 ? 15.760 -1.696 -22.672 1.00 91.69 108 THR A C 1
ATOM 789 O O . THR A 1 108 ? 16.554 -1.698 -21.733 1.00 91.69 108 THR A O 1
ATOM 792 N N . ASP A 1 109 ? 16.099 -1.242 -23.883 1.00 92.69 109 ASP A N 1
ATOM 793 C CA . ASP A 1 109 ? 17.408 -0.651 -24.169 1.00 92.69 109 ASP A CA 1
ATOM 794 C C . ASP A 1 109 ? 17.611 0.629 -23.328 1.00 92.69 109 ASP A C 1
ATOM 796 O O . ASP A 1 109 ? 16.817 1.565 -23.459 1.00 92.69 109 ASP A O 1
ATOM 800 N N . PRO A 1 110 ? 18.661 0.719 -22.488 1.00 89.31 110 PRO A N 1
ATOM 801 C CA . PRO A 1 110 ? 18.927 1.905 -21.674 1.00 89.31 110 PRO A CA 1
ATOM 802 C C . PRO A 1 110 ? 19.238 3.165 -22.500 1.00 89.31 110 PRO A C 1
ATOM 804 O O . PRO A 1 110 ? 19.197 4.267 -21.954 1.00 89.31 110 PRO A O 1
ATOM 807 N N . ALA A 1 111 ? 19.548 3.035 -23.796 1.00 92.12 111 ALA A N 1
ATOM 808 C CA . ALA A 1 111 ? 19.706 4.171 -24.704 1.00 92.12 111 ALA A CA 1
ATOM 809 C C . ALA A 1 111 ? 18.365 4.731 -25.219 1.00 92.12 111 ALA A C 1
ATOM 811 O O . ALA A 1 111 ? 18.353 5.772 -25.885 1.00 92.12 111 ALA A O 1
ATOM 812 N N . ALA A 1 112 ? 17.239 4.067 -24.932 1.00 92.38 112 ALA A N 1
ATOM 813 C CA . ALA A 1 112 ? 15.924 4.554 -25.315 1.00 92.38 112 ALA A CA 1
ATOM 814 C C . ALA A 1 112 ? 15.586 5.854 -24.555 1.00 92.38 112 ALA A C 1
ATOM 816 O O . ALA A 1 112 ? 15.771 5.922 -23.335 1.00 92.38 112 ALA A O 1
ATOM 817 N N . PRO A 1 113 ? 15.049 6.882 -25.238 1.00 89.88 113 PRO A N 1
ATO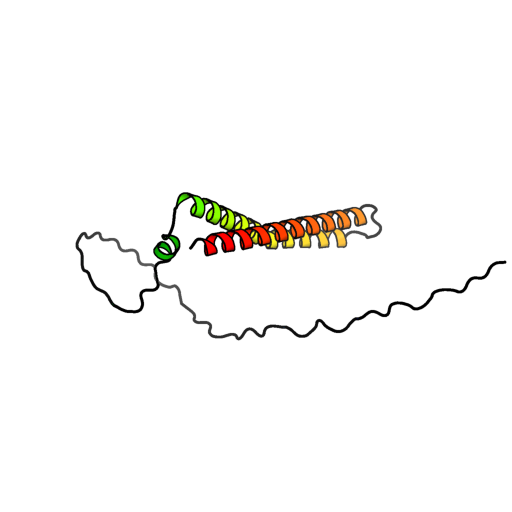M 818 C CA . PRO A 1 113 ? 14.732 8.169 -24.612 1.00 89.88 113 PRO A CA 1
ATOM 819 C C . PRO A 1 113 ? 13.712 8.052 -23.464 1.00 89.88 113 PRO A C 1
ATOM 821 O O . PRO A 1 113 ? 13.747 8.860 -22.537 1.00 89.88 113 PRO A O 1
ATOM 824 N N . ASP A 1 114 ? 12.872 7.014 -23.479 1.00 90.25 114 ASP A N 1
ATOM 825 C CA . ASP A 1 114 ? 11.763 6.832 -22.533 1.00 90.25 114 ASP A CA 1
ATOM 826 C C . ASP A 1 114 ? 12.151 6.028 -21.275 1.00 90.25 114 ASP A C 1
ATOM 828 O O . ASP A 1 114 ? 11.372 5.932 -20.322 1.00 90.25 114 ASP A O 1
ATOM 832 N N . PHE A 1 115 ? 13.365 5.466 -21.221 1.00 91.31 115 PHE A N 1
ATOM 833 C CA . PHE A 1 115 ? 13.798 4.592 -20.123 1.00 91.31 115 PHE A CA 1
ATOM 834 C C . PHE A 1 115 ? 13.719 5.290 -18.754 1.00 91.31 115 PHE A C 1
ATOM 836 O O . PHE A 1 115 ? 13.139 4.775 -17.794 1.00 91.31 115 PHE A O 1
ATOM 843 N N . MET A 1 116 ? 14.261 6.508 -18.669 1.00 92.69 116 MET A N 1
ATOM 844 C CA . MET A 1 116 ? 14.292 7.281 -17.422 1.00 92.69 116 MET A CA 1
ATOM 845 C C . MET A 1 116 ? 12.902 7.734 -16.967 1.00 92.69 116 MET A C 1
ATOM 847 O O . MET A 1 116 ? 12.677 7.903 -15.766 1.00 92.69 116 MET A O 1
ATOM 851 N N . GLU A 1 117 ? 11.968 7.930 -17.898 1.00 92.94 117 GLU A N 1
ATOM 852 C CA . GLU A 1 117 ? 10.582 8.260 -17.569 1.00 92.94 117 GLU A CA 1
ATOM 853 C C . GLU A 1 117 ? 9.879 7.065 -16.915 1.00 92.94 117 GLU A C 1
ATOM 855 O O . GLU A 1 117 ? 9.272 7.226 -15.852 1.00 92.94 117 GLU A O 1
ATOM 860 N N . GLY A 1 118 ? 10.061 5.859 -17.463 1.00 90.88 118 GLY A N 1
ATOM 861 C CA . GLY A 1 118 ? 9.524 4.624 -16.884 1.00 90.88 118 GLY A CA 1
ATOM 862 C C . GLY A 1 118 ? 10.020 4.369 -15.457 1.00 90.88 118 GLY A C 1
ATOM 863 O O . GLY A 1 118 ? 9.226 4.087 -14.556 1.00 90.88 118 GLY A O 1
ATOM 864 N N . VAL A 1 119 ? 11.323 4.550 -15.211 1.00 92.38 119 VAL A N 1
ATOM 865 C CA . VAL A 1 119 ? 11.910 4.387 -13.867 1.00 92.38 119 VAL A CA 1
ATOM 866 C C . VAL A 1 119 ? 11.351 5.418 -12.878 1.00 92.38 119 VAL A C 1
ATOM 868 O O . VAL A 1 119 ? 11.002 5.066 -11.748 1.00 92.38 119 VAL A O 1
ATOM 871 N N . ARG A 1 120 ? 11.218 6.687 -13.290 1.00 94.56 120 ARG A N 1
ATOM 872 C CA . ARG A 1 120 ? 10.640 7.745 -12.440 1.00 94.56 120 ARG A CA 1
ATOM 873 C C . ARG A 1 120 ? 9.183 7.469 -12.102 1.00 94.56 120 ARG A C 1
ATOM 875 O O . ARG A 1 120 ? 8.809 7.571 -10.935 1.00 94.56 120 ARG A O 1
ATOM 882 N N . MET A 1 121 ? 8.377 7.107 -13.100 1.00 93.31 121 MET A N 1
ATOM 883 C CA . MET A 1 121 ? 6.968 6.768 -12.899 1.00 93.31 121 MET A CA 1
ATOM 884 C C . MET A 1 121 ? 6.826 5.648 -11.868 1.00 93.31 121 MET A C 1
ATOM 886 O O . MET A 1 121 ? 6.006 5.738 -10.954 1.00 93.31 121 MET A O 1
ATOM 890 N N . GLN A 1 122 ? 7.693 4.642 -11.951 1.00 92.81 122 GLN A N 1
ATOM 891 C CA . GLN A 1 122 ? 7.679 3.545 -11.005 1.00 92.81 122 GLN A CA 1
ATOM 892 C C . GLN A 1 122 ? 8.077 3.960 -9.588 1.00 92.81 122 GLN A C 1
ATOM 894 O O . GLN A 1 122 ? 7.412 3.569 -8.628 1.00 92.81 122 GLN A O 1
ATOM 899 N N . ALA A 1 123 ? 9.113 4.789 -9.439 1.00 94.94 123 ALA A N 1
ATOM 900 C CA . ALA A 1 123 ? 9.506 5.329 -8.140 1.00 94.94 123 ALA A CA 1
ATOM 901 C C . ALA A 1 123 ? 8.355 6.106 -7.472 1.00 94.94 123 ALA A C 1
ATOM 903 O O . ALA A 1 123 ? 8.118 5.944 -6.273 1.00 94.94 123 ALA A O 1
ATOM 904 N N . PHE A 1 124 ? 7.584 6.884 -8.242 1.00 96.19 124 PHE A N 1
ATOM 905 C CA . PHE A 1 1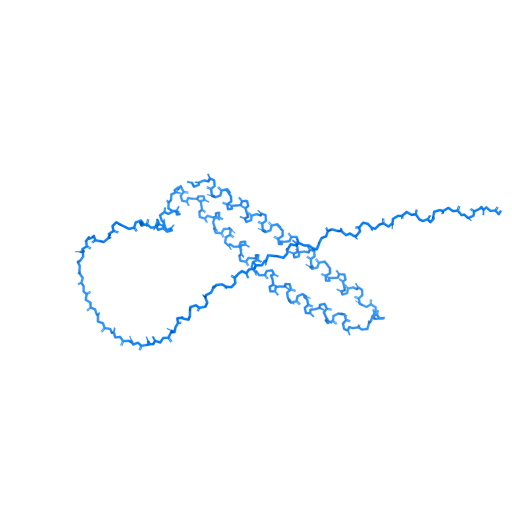24 ? 6.394 7.568 -7.726 1.00 96.19 124 PHE A CA 1
ATOM 906 C C . PHE A 1 124 ? 5.290 6.601 -7.288 1.00 96.19 124 PHE A C 1
ATOM 908 O O . PHE A 1 124 ? 4.649 6.847 -6.265 1.00 96.19 124 PHE A O 1
ATOM 915 N N . ILE A 1 125 ? 5.088 5.491 -8.003 1.00 94.75 125 ILE A N 1
ATOM 916 C CA . ILE A 1 125 ? 4.130 4.451 -7.599 1.00 94.75 125 ILE A CA 1
ATOM 917 C C . ILE A 1 125 ? 4.551 3.815 -6.267 1.00 94.75 125 ILE A C 1
ATOM 919 O O . ILE A 1 125 ? 3.713 3.682 -5.375 1.00 94.75 125 ILE A O 1
ATOM 923 N N . PHE A 1 126 ? 5.837 3.487 -6.085 1.00 93.88 126 PHE A N 1
ATOM 924 C CA . PHE A 1 126 ? 6.348 2.980 -4.803 1.00 93.88 126 PHE A CA 1
ATOM 925 C C . PHE A 1 126 ? 6.185 3.992 -3.672 1.00 93.88 126 PHE A C 1
ATOM 927 O O . PHE A 1 126 ? 5.765 3.617 -2.580 1.00 93.88 126 PHE A O 1
ATOM 934 N N . LEU A 1 127 ? 6.482 5.268 -3.927 1.00 96.31 127 LEU A N 1
ATOM 935 C CA . LEU A 1 127 ? 6.312 6.328 -2.936 1.00 96.31 127 LEU A CA 1
ATOM 936 C C . LEU A 1 127 ? 4.839 6.476 -2.528 1.00 96.31 127 LEU A C 1
ATOM 938 O O . LEU A 1 127 ? 4.535 6.565 -1.339 1.00 96.31 127 LEU A O 1
ATOM 942 N N . GLY A 1 128 ? 3.923 6.450 -3.500 1.00 94.94 128 GLY A N 1
ATOM 943 C CA . GLY A 1 128 ? 2.482 6.515 -3.260 1.00 94.94 128 GLY A CA 1
ATOM 944 C C . GLY A 1 128 ? 1.956 5.308 -2.481 1.00 94.94 128 GLY A C 1
ATOM 945 O O . GLY A 1 128 ? 1.246 5.484 -1.492 1.00 94.94 128 GLY A O 1
ATOM 946 N N . LEU A 1 129 ? 2.347 4.090 -2.872 1.00 93.19 129 LEU A N 1
ATOM 947 C CA . LEU A 1 129 ? 1.988 2.858 -2.159 1.00 93.19 129 LEU A CA 1
ATOM 948 C C . LEU A 1 129 ? 2.568 2.826 -0.744 1.00 93.19 129 LEU A C 1
ATOM 950 O O . LEU A 1 129 ? 1.863 2.456 0.192 1.00 93.19 129 LEU A O 1
ATOM 954 N N . GLY A 1 130 ? 3.822 3.247 -0.572 1.00 93.81 130 GLY A N 1
ATOM 955 C CA . GLY A 1 130 ? 4.471 3.350 0.733 1.00 93.81 130 GLY A CA 1
ATOM 956 C C . GLY A 1 130 ? 3.766 4.353 1.645 1.00 93.81 130 GLY A C 1
ATOM 957 O O . GLY A 1 130 ? 3.456 4.025 2.788 1.00 93.81 130 GLY A O 1
ATOM 958 N N . GLY A 1 131 ? 3.437 5.539 1.125 1.00 95.62 131 GLY A N 1
ATOM 959 C CA . GLY A 1 131 ? 2.686 6.558 1.860 1.00 95.62 131 GLY A CA 1
ATOM 960 C C . GLY A 1 131 ? 1.279 6.096 2.243 1.00 95.62 131 GLY A C 1
ATOM 961 O O . GLY A 1 131 ? 0.875 6.250 3.394 1.00 95.62 131 GLY A O 1
ATOM 962 N N . LEU A 1 132 ? 0.554 5.470 1.312 1.00 92.25 132 LEU A N 1
ATOM 963 C CA . LEU A 1 132 ? -0.768 4.900 1.579 1.00 92.25 132 LEU A CA 1
ATOM 964 C C . LEU A 1 132 ? -0.699 3.790 2.637 1.00 92.25 132 LEU A C 1
ATOM 966 O O . LEU A 1 132 ? -1.512 3.779 3.558 1.00 92.25 132 LEU A O 1
ATOM 970 N N . SER A 1 133 ? 0.282 2.889 2.524 1.00 91.56 133 SER A N 1
ATOM 971 C CA . SER A 1 133 ? 0.522 1.808 3.486 1.00 91.56 133 SER A CA 1
ATOM 972 C C . SER A 1 133 ? 0.769 2.358 4.884 1.00 91.56 133 SER A C 1
ATOM 974 O O . SER A 1 133 ? 0.113 1.948 5.841 1.00 91.56 133 SER A O 1
ATOM 976 N N . PHE A 1 134 ? 1.662 3.344 4.984 1.00 94.31 134 PHE A N 1
ATOM 977 C CA . PHE A 1 134 ? 2.004 3.994 6.238 1.00 94.31 134 PHE A CA 1
ATOM 978 C C . PHE A 1 134 ? 0.770 4.622 6.891 1.00 94.31 134 PHE A C 1
ATOM 980 O O . PHE A 1 134 ? 0.430 4.272 8.018 1.00 94.31 134 PHE A O 1
ATOM 987 N N . VAL A 1 135 ? 0.044 5.476 6.162 1.00 93.88 135 VAL A N 1
ATOM 988 C CA . VAL A 1 135 ? -1.151 6.153 6.687 1.00 93.88 135 VAL A CA 1
ATOM 989 C C . VAL A 1 135 ? -2.231 5.146 7.082 1.00 93.88 135 VAL A C 1
ATOM 991 O O . VAL A 1 135 ? -2.802 5.258 8.166 1.00 93.88 135 VAL A O 1
ATOM 994 N N . SER A 1 136 ? -2.491 4.141 6.242 1.00 89.75 136 SER A N 1
ATOM 995 C CA . SER A 1 136 ? -3.486 3.106 6.532 1.00 89.75 136 SER A CA 1
ATOM 996 C C . SER A 1 136 ? -3.128 2.327 7.796 1.00 89.75 136 SER A C 1
ATOM 998 O O . SER A 1 136 ? -3.987 2.119 8.649 1.00 89.75 136 SER A O 1
ATOM 1000 N N . MET A 1 137 ? -1.868 1.920 7.953 1.00 89.25 137 MET A N 1
ATOM 1001 C CA . MET A 1 137 ? -1.424 1.163 9.122 1.00 89.25 137 MET A CA 1
ATOM 1002 C C . MET A 1 137 ? -1.455 2.015 10.396 1.00 89.25 137 MET A C 1
ATOM 1004 O O . MET A 1 137 ? -1.904 1.537 11.436 1.00 89.25 137 MET A O 1
ATOM 1008 N N . THR A 1 138 ? -1.052 3.288 10.318 1.00 92.75 138 THR A N 1
ATOM 1009 C CA . THR A 1 138 ? -1.145 4.221 11.449 1.00 92.75 138 THR A CA 1
ATOM 1010 C C . THR A 1 138 ? -2.592 4.408 11.892 1.00 92.75 138 THR A C 1
ATOM 1012 O O . THR A 1 138 ? -2.884 4.225 13.070 1.00 92.75 138 THR A O 1
ATOM 1015 N N . ILE A 1 139 ? -3.512 4.707 10.967 1.00 89.69 139 ILE A N 1
ATOM 1016 C CA . ILE A 1 139 ? -4.930 4.896 11.306 1.00 89.69 139 ILE A CA 1
ATOM 1017 C C . ILE A 1 139 ? -5.521 3.604 11.877 1.00 89.69 139 ILE A C 1
ATOM 1019 O O . ILE A 1 139 ? -6.214 3.655 12.888 1.00 89.69 139 ILE A O 1
ATOM 1023 N N . GLN A 1 140 ? -5.233 2.447 11.273 1.00 88.94 140 GLN A N 1
ATOM 1024 C CA . GLN A 1 140 ? -5.723 1.159 11.764 1.00 88.94 140 GLN A CA 1
ATOM 1025 C C . GLN A 1 140 ? -5.261 0.894 13.205 1.00 88.94 140 GLN A C 1
ATOM 1027 O O . GLN A 1 140 ? -6.087 0.540 14.044 1.00 88.94 140 GLN A O 1
ATOM 1032 N N . ASN A 1 141 ? -3.978 1.113 13.507 1.00 88.56 141 ASN A N 1
ATOM 1033 C CA . ASN A 1 141 ? -3.445 0.936 14.858 1.00 88.56 141 ASN A CA 1
ATOM 1034 C C . ASN A 1 141 ? -4.092 1.911 15.850 1.00 88.56 141 ASN A C 1
ATOM 1036 O O . ASN A 1 141 ? -4.571 1.480 16.894 1.00 88.56 141 ASN A O 1
ATOM 1040 N N . THR A 1 142 ? -4.193 3.198 15.503 1.00 90.06 142 THR A N 1
ATOM 1041 C CA . THR A 1 142 ? -4.805 4.206 16.382 1.00 90.06 142 THR A CA 1
ATOM 1042 C C . THR A 1 142 ? -6.289 3.929 16.640 1.00 90.06 142 THR A C 1
ATOM 1044 O O . THR A 1 142 ? -6.743 4.052 17.774 1.00 90.06 142 THR A O 1
ATOM 1047 N N . LEU A 1 143 ? -7.060 3.522 15.624 1.00 85.19 143 LEU A N 1
ATOM 1048 C CA . LEU A 1 143 ? -8.479 3.189 15.800 1.00 85.19 143 LEU A CA 1
ATOM 1049 C C . LEU A 1 143 ? -8.672 1.954 16.688 1.00 85.19 143 LEU A C 1
ATOM 1051 O O . LEU A 1 143 ? -9.581 1.945 17.517 1.00 85.19 143 LEU A O 1
ATOM 1055 N N . LEU A 1 144 ? -7.825 0.931 16.537 1.00 83.81 144 LEU A N 1
ATOM 1056 C CA . LEU A 1 144 ? -7.882 -0.265 17.378 1.00 83.81 144 LEU A CA 1
ATOM 1057 C C . LEU A 1 144 ? -7.473 0.036 18.823 1.00 83.81 144 LEU A C 1
ATOM 1059 O O . LEU A 1 144 ? -8.122 -0.463 19.737 1.00 83.81 144 LEU A O 1
ATOM 1063 N N . GLU A 1 145 ? -6.463 0.880 19.041 1.00 87.94 145 GLU A N 1
ATOM 1064 C CA . GLU A 1 145 ? -6.070 1.331 20.382 1.00 87.94 145 GLU A CA 1
ATOM 1065 C C . GLU A 1 145 ? -7.182 2.133 21.066 1.00 87.94 145 GLU A C 1
ATOM 1067 O O . GLU A 1 145 ? -7.497 1.867 22.225 1.00 87.94 145 GLU A O 1
ATOM 1072 N N . ILE A 1 146 ? -7.827 3.064 20.353 1.00 85.69 146 ILE A N 1
ATOM 1073 C CA . ILE A 1 146 ? -8.968 3.826 20.886 1.00 85.69 146 ILE A CA 1
ATOM 1074 C C . ILE A 1 146 ? -10.133 2.884 21.210 1.00 85.69 146 ILE A C 1
ATOM 1076 O O . ILE A 1 146 ? -10.722 2.979 22.284 1.00 85.69 146 ILE A O 1
ATOM 1080 N N . ALA A 1 147 ? -10.450 1.950 20.309 1.00 80.69 147 ALA A N 1
ATOM 1081 C CA . ALA A 1 147 ? -11.518 0.983 20.533 1.00 80.69 147 ALA A CA 1
ATOM 1082 C C . ALA A 1 147 ? -11.226 0.061 21.728 1.00 80.69 147 ALA A C 1
ATOM 1084 O O . ALA A 1 147 ? -12.150 -0.264 22.470 1.00 80.69 147 ALA A O 1
ATOM 1085 N N . ALA A 1 148 ? -9.965 -0.337 21.923 1.00 82.19 148 ALA A N 1
ATOM 1086 C CA . ALA A 1 148 ? -9.533 -1.143 23.061 1.00 82.19 148 ALA A CA 1
ATOM 1087 C C . ALA A 1 148 ? -9.547 -0.352 24.377 1.00 82.19 148 ALA A C 1
ATOM 1089 O O . ALA A 1 148 ? -9.888 -0.916 25.408 1.00 82.19 148 ALA A O 1
ATOM 1090 N N . ALA A 1 149 ? -9.220 0.943 24.353 1.00 84.06 149 ALA A N 1
ATOM 1091 C CA . ALA A 1 149 ? -9.276 1.804 25.535 1.00 84.06 149 ALA A CA 1
ATOM 1092 C C . ALA A 1 149 ? -10.714 2.068 26.028 1.00 84.06 149 ALA A C 1
ATOM 1094 O O . ALA A 1 149 ? -10.908 2.403 27.195 1.00 84.06 149 ALA A O 1
ATOM 1095 N N . GLU A 1 150 ? -11.718 1.927 25.155 1.00 76.69 150 GLU A N 1
ATOM 1096 C CA . GLU A 1 150 ? -13.147 2.015 25.501 1.00 76.69 150 GLU A CA 1
ATOM 1097 C C . GLU A 1 150 ? -13.792 0.665 25.897 1.00 76.69 150 GLU A C 1
ATOM 1099 O O . GLU A 1 150 ? -15.017 0.597 26.093 1.00 76.69 150 GLU A O 1
ATOM 1104 N N . MET A 1 151 ? -13.026 -0.429 25.954 1.00 65.88 151 MET A N 1
ATOM 1105 C CA . MET A 1 151 ? -13.482 -1.740 26.447 1.00 65.88 151 MET A CA 1
ATOM 1106 C C . MET A 1 151 ? -13.050 -1.957 27.893 1.00 65.88 151 MET A C 1
ATOM 1108 O O . MET A 1 151 ? -13.917 -2.429 28.661 1.00 65.88 151 MET A O 1
#

Radius of gyration: 29.27 Å; chains: 1; bounding box: 85×71×60 Å

pLDDT: mean 71.31, std 20.11, range [39.19, 96.31]